Protein AF-A0A8H7ECQ9-F1 (afdb_monomer_lite)

Structure (mmCIF, N/CA/C/O backbone):
data_AF-A0A8H7ECQ9-F1
#
_entry.id   AF-A0A8H7ECQ9-F1
#
loop_
_atom_site.group_PDB
_atom_site.id
_atom_site.type_symbol
_atom_site.label_atom_id
_atom_site.label_alt_id
_atom_site.label_comp_id
_atom_site.label_asym_id
_atom_site.label_entity_id
_atom_site.label_seq_id
_atom_site.pdbx_PDB_ins_code
_atom_site.Cartn_x
_atom_site.Cartn_y
_atom_site.Cartn_z
_atom_site.occupancy
_atom_site.B_iso_or_equiv
_atom_site.auth_seq_id
_atom_site.auth_comp_id
_atom_site.auth_asym_id
_atom_site.auth_atom_id
_atom_site.pdbx_PDB_model_num
ATOM 1 N N . MET A 1 1 ? -38.706 -10.212 2.882 1.00 57.00 1 MET A N 1
ATOM 2 C CA . MET A 1 1 ? -37.589 -10.901 2.196 1.00 57.00 1 MET A CA 1
ATOM 3 C C . MET A 1 1 ? -36.824 -10.060 1.156 1.00 57.00 1 MET A C 1
ATOM 5 O O . MET A 1 1 ? -35.706 -10.447 0.875 1.00 57.00 1 MET A O 1
ATOM 9 N N . ARG A 1 2 ? -37.311 -8.970 0.525 1.00 57.38 2 ARG A N 1
ATOM 10 C CA . ARG A 1 2 ? -36.597 -8.457 -0.682 1.00 57.38 2 ARG A CA 1
ATOM 11 C C . ARG A 1 2 ? -36.529 -6.941 -0.931 1.00 57.38 2 ARG A C 1
ATOM 13 O O . ARG A 1 2 ? -36.202 -6.557 -2.043 1.00 57.38 2 ARG A O 1
ATOM 20 N N . LEU A 1 3 ? -36.826 -6.072 0.038 1.00 55.12 3 LEU A N 1
ATOM 21 C CA . LEU A 1 3 ? -36.939 -4.624 -0.252 1.00 55.12 3 LEU A CA 1
ATOM 22 C C . LEU A 1 3 ? -35.988 -3.708 0.535 1.00 55.12 3 LEU A C 1
ATOM 24 O O . LEU A 1 3 ? -35.898 -2.534 0.214 1.00 55.12 3 LEU A O 1
ATOM 28 N N . ALA A 1 4 ? -35.221 -4.230 1.497 1.00 54.66 4 ALA A N 1
ATOM 29 C CA . ALA A 1 4 ? -34.251 -3.434 2.266 1.00 54.66 4 ALA A CA 1
ATOM 30 C C . ALA A 1 4 ? -32.815 -3.451 1.694 1.00 54.66 4 ALA A C 1
ATOM 32 O O . ALA A 1 4 ? -31.946 -2.753 2.200 1.00 54.66 4 ALA A O 1
ATOM 33 N N . PHE A 1 5 ? -32.550 -4.237 0.644 1.00 56.31 5 PHE A N 1
ATOM 34 C CA . PHE A 1 5 ? -31.197 -4.438 0.093 1.00 56.31 5 PHE A CA 1
ATOM 35 C C . PHE A 1 5 ? -30.912 -3.650 -1.197 1.00 56.31 5 PHE A C 1
ATOM 37 O O . PHE A 1 5 ? -29.798 -3.704 -1.708 1.00 56.31 5 PHE A O 1
ATOM 44 N N . LEU A 1 6 ? -31.895 -2.914 -1.726 1.00 55.94 6 LEU A N 1
ATOM 45 C CA . LEU A 1 6 ? -31.785 -2.210 -3.014 1.00 55.94 6 LEU A CA 1
ATOM 46 C C . LEU A 1 6 ? -31.288 -0.757 -2.898 1.00 55.94 6 LEU A C 1
ATOM 48 O O . LEU A 1 6 ? -31.160 -0.088 -3.917 1.00 55.94 6 LEU A O 1
ATOM 52 N N . TRP A 1 7 ? -30.991 -0.270 -1.686 1.00 56.41 7 TRP A N 1
ATOM 53 C CA . TRP A 1 7 ? -30.494 1.100 -1.463 1.00 56.41 7 TRP A CA 1
ATOM 54 C C . TRP A 1 7 ? -29.116 1.182 -0.796 1.00 56.41 7 TRP A C 1
ATOM 56 O O . TRP A 1 7 ? -28.618 2.271 -0.540 1.00 56.41 7 TRP A O 1
ATOM 66 N N . ALA A 1 8 ? -28.481 0.042 -0.520 1.00 57.12 8 ALA A N 1
ATOM 67 C CA . ALA A 1 8 ? -27.186 -0.020 0.163 1.00 57.12 8 ALA A CA 1
ATOM 68 C C . ALA A 1 8 ? -26.016 -0.306 -0.798 1.00 57.12 8 ALA A C 1
ATOM 70 O O . ALA A 1 8 ? -24.954 -0.751 -0.375 1.00 57.12 8 ALA A O 1
ATOM 71 N N . SER A 1 9 ? -26.219 -0.124 -2.105 1.00 62.66 9 SER A N 1
ATOM 72 C CA . SER A 1 9 ? -25.372 -0.751 -3.129 1.00 62.66 9 SER A CA 1
ATOM 73 C C . 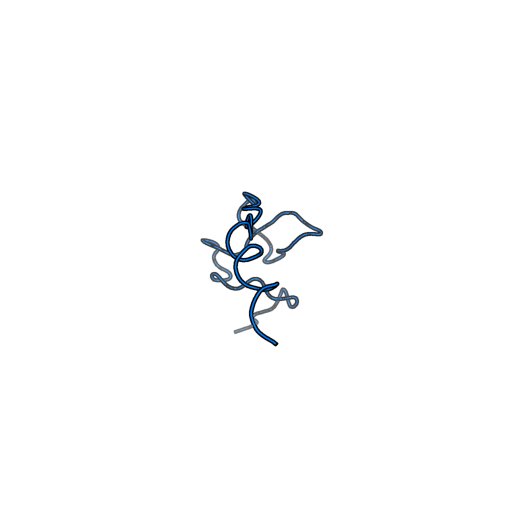SER A 1 9 ? -24.313 0.151 -3.766 1.00 62.66 9 SER A C 1
ATOM 75 O O . SER A 1 9 ? -23.671 -0.315 -4.701 1.00 62.66 9 SER A O 1
ATOM 77 N N . LEU A 1 10 ? -24.130 1.417 -3.355 1.00 63.31 10 LEU A N 1
ATOM 78 C CA . LEU A 1 10 ? -23.303 2.331 -4.167 1.00 63.31 10 LEU A CA 1
ATOM 79 C C . LEU A 1 10 ? -22.325 3.266 -3.451 1.00 63.31 10 LEU A C 1
ATOM 81 O O . LEU A 1 10 ? -21.868 4.230 -4.052 1.00 63.31 10 LEU A O 1
ATOM 85 N N . THR A 1 11 ? -21.910 2.984 -2.220 1.00 63.56 11 THR A N 1
ATOM 86 C CA . THR A 1 11 ? -20.808 3.758 -1.620 1.00 63.56 11 THR A CA 1
ATOM 87 C C . THR A 1 11 ? -19.812 2.866 -0.896 1.00 63.56 11 THR A C 1
ATOM 89 O O . THR A 1 11 ? -19.549 3.044 0.289 1.00 63.56 11 THR A O 1
ATOM 92 N N . ALA A 1 12 ? -19.210 1.918 -1.617 1.00 64.31 12 ALA A N 1
ATOM 93 C CA . ALA A 1 12 ? -17.871 1.464 -1.259 1.00 64.31 12 ALA A CA 1
ATOM 94 C C . ALA A 1 12 ? -16.883 2.520 -1.779 1.00 64.31 12 ALA A C 1
ATOM 96 O O . ALA A 1 12 ? -16.332 2.387 -2.869 1.00 64.31 12 ALA A O 1
ATOM 97 N N . LEU A 1 13 ? -16.732 3.624 -1.037 1.00 61.12 13 LEU A N 1
ATOM 98 C CA . LEU A 1 13 ? -15.689 4.609 -1.305 1.00 61.12 13 LEU A CA 1
ATOM 99 C C . LEU A 1 13 ? -14.360 3.943 -0.949 1.00 61.12 13 LEU A C 1
ATOM 101 O O . LEU A 1 13 ? -13.952 3.918 0.210 1.00 61.12 13 LEU A O 1
ATOM 105 N N . THR A 1 14 ? -13.725 3.321 -1.938 1.00 61.81 14 THR A N 1
ATOM 106 C CA . THR A 1 14 ? -12.379 2.779 -1.793 1.00 61.8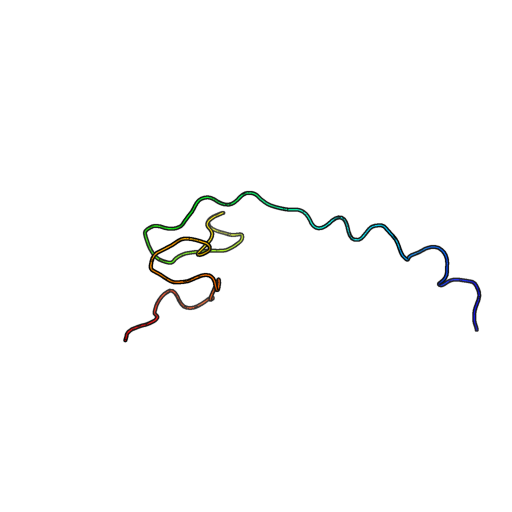1 14 THR A CA 1
ATOM 107 C C . THR A 1 14 ? -11.458 3.957 -1.510 1.00 61.81 14 THR A C 1
ATOM 109 O O . THR A 1 14 ? -11.158 4.740 -2.413 1.00 61.81 14 THR A O 1
ATOM 112 N N . ALA A 1 15 ? -11.067 4.130 -0.247 1.00 65.50 15 ALA A N 1
ATOM 113 C CA . ALA A 1 15 ? -10.052 5.091 0.144 1.00 65.50 15 ALA A CA 1
ATOM 114 C C . ALA A 1 15 ? -8.755 4.716 -0.584 1.00 65.50 15 ALA A C 1
ATOM 116 O O . ALA A 1 15 ? -8.042 3.800 -0.180 1.00 65.50 15 ALA A O 1
ATOM 117 N N . VAL A 1 16 ? -8.489 5.383 -1.708 1.00 65.19 16 VAL A N 1
ATOM 118 C CA . VAL A 1 16 ? -7.233 5.242 -2.438 1.00 65.19 16 VAL A CA 1
ATOM 119 C C . VAL A 1 16 ? -6.186 6.057 -1.688 1.00 65.19 16 VAL A C 1
ATOM 121 O O . VAL A 1 16 ? -6.008 7.253 -1.896 1.00 65.19 16 VAL A O 1
ATOM 124 N N . SER A 1 17 ? -5.541 5.422 -0.716 1.00 67.25 17 SER A N 1
ATOM 125 C CA . SER A 1 17 ? -4.377 6.005 -0.062 1.00 67.25 17 SER A CA 1
ATOM 126 C C . SER A 1 17 ? -3.216 5.977 -1.052 1.00 67.25 17 SER A C 1
ATOM 128 O O . SER A 1 17 ? -2.710 4.911 -1.396 1.00 67.25 17 SER A O 1
AT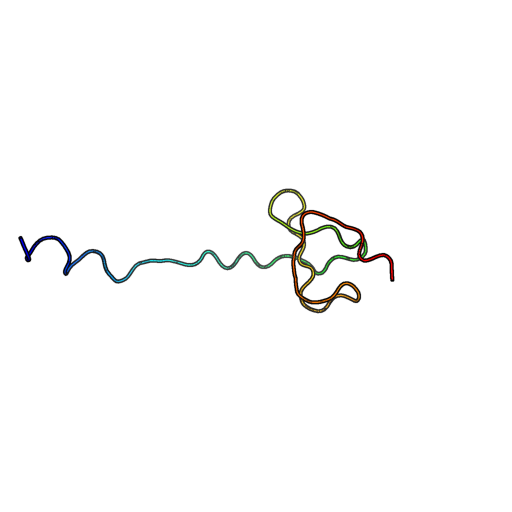OM 130 N N . SER A 1 18 ? -2.803 7.150 -1.532 1.00 75.06 18 SER A N 1
ATOM 131 C CA . SER A 1 18 ? -1.584 7.313 -2.324 1.00 75.06 18 SER A CA 1
ATOM 132 C C . SER A 1 18 ? -0.369 7.094 -1.419 1.00 75.06 18 SER A C 1
ATOM 134 O O . SER A 1 18 ? 0.089 8.015 -0.744 1.00 75.06 18 SER A O 1
ATOM 136 N N . ALA A 1 19 ? 0.094 5.848 -1.362 1.00 86.62 19 ALA A N 1
ATOM 137 C CA . ALA A 1 19 ? 1.280 5.428 -0.630 1.00 86.62 19 ALA A 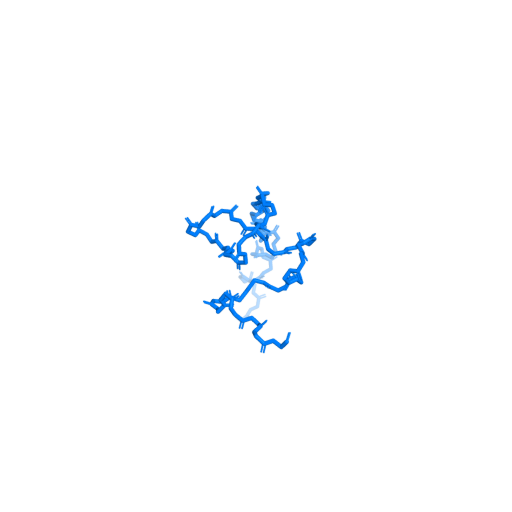CA 1
ATOM 138 C C . ALA A 1 19 ? 2.551 5.662 -1.463 1.00 86.62 19 ALA A C 1
ATOM 140 O O . ALA A 1 19 ? 2.535 5.496 -2.684 1.00 86.62 19 ALA A O 1
ATOM 141 N N . ALA A 1 20 ? 3.655 6.036 -0.813 1.00 92.56 20 ALA A N 1
ATOM 142 C CA . ALA A 1 20 ? 4.946 6.173 -1.488 1.00 92.56 20 ALA A CA 1
ATOM 143 C C . ALA A 1 20 ? 5.550 4.793 -1.796 1.00 92.56 20 ALA A C 1
ATOM 145 O O . ALA A 1 20 ? 5.332 3.835 -1.054 1.00 92.56 20 ALA A O 1
ATOM 146 N N . ILE A 1 21 ? 6.311 4.681 -2.886 1.00 92.56 21 ILE A N 1
ATOM 147 C CA . ILE A 1 21 ? 6.952 3.416 -3.272 1.00 92.56 21 ILE A CA 1
ATOM 148 C C . ILE A 1 21 ? 8.026 3.061 -2.238 1.00 92.56 21 ILE A C 1
ATOM 150 O O . ILE A 1 21 ? 8.826 3.905 -1.840 1.00 92.56 21 ILE A O 1
ATOM 154 N N . THR A 1 22 ? 8.043 1.806 -1.796 1.00 90.38 22 THR A N 1
ATOM 155 C CA . THR A 1 22 ? 9.002 1.316 -0.807 1.00 90.38 22 THR A CA 1
ATOM 156 C C . THR A 1 22 ? 10.395 1.090 -1.395 1.00 90.38 22 THR A C 1
ATOM 158 O O . THR A 1 22 ? 10.557 0.520 -2.476 1.00 90.38 22 THR A O 1
ATOM 161 N N . GLU A 1 23 ? 11.424 1.471 -0.636 1.00 91.44 23 GLU A N 1
ATOM 162 C CA . GLU A 1 23 ? 12.829 1.166 -0.940 1.00 91.44 23 GLU A CA 1
ATOM 163 C C . GLU A 1 23 ? 13.358 -0.035 -0.140 1.00 91.44 23 GLU A C 1
ATOM 165 O O . GLU A 1 23 ? 14.394 -0.609 -0.477 1.00 91.44 23 GLU A O 1
ATOM 170 N N . THR A 1 24 ? 12.647 -0.450 0.907 1.00 88.88 24 THR A N 1
ATOM 171 C CA . THR A 1 24 ? 13.081 -1.507 1.837 1.00 88.88 24 THR A CA 1
ATOM 172 C C . THR A 1 24 ? 12.212 -2.761 1.778 1.00 88.88 24 THR A C 1
ATOM 174 O O . THR A 1 24 ? 12.519 -3.737 2.454 1.00 88.88 24 THR A O 1
ATOM 177 N N . GLY A 1 25 ? 11.128 -2.744 0.996 1.00 88.31 25 GLY A N 1
ATOM 178 C CA . GLY A 1 25 ? 10.166 -3.847 0.891 1.00 88.31 25 GLY A CA 1
ATOM 179 C C . GLY A 1 25 ? 9.065 -3.798 1.952 1.00 88.31 25 GLY A C 1
ATOM 180 O O . GLY A 1 25 ? 8.146 -4.610 1.924 1.00 88.31 25 GLY A O 1
ATOM 181 N N . GLN A 1 26 ? 9.120 -2.839 2.884 1.00 88.94 26 GLN A N 1
ATOM 182 C CA . GLN A 1 26 ? 8.037 -2.596 3.838 1.00 88.94 26 GLN A CA 1
ATOM 183 C C . GLN A 1 26 ? 6.871 -1.884 3.152 1.00 88.94 26 GLN A C 1
ATOM 185 O O . GLN A 1 26 ? 7.081 -0.877 2.479 1.00 88.94 26 GLN A O 1
ATOM 190 N N . CYS A 1 27 ? 5.644 -2.337 3.387 1.00 90.38 27 CYS A N 1
ATOM 191 C CA . CYS A 1 27 ? 4.429 -1.736 2.843 1.00 90.38 27 CYS A CA 1
ATOM 192 C C . CYS A 1 27 ? 3.263 -1.831 3.839 1.00 90.38 27 CYS A C 1
ATOM 194 O O . CYS A 1 27 ? 3.344 -2.538 4.844 1.00 90.38 27 CYS A O 1
ATOM 196 N N . GLY A 1 28 ? 2.166 -1.130 3.551 1.00 87.75 28 GLY A N 1
ATOM 197 C CA . GLY A 1 28 ? 0.924 -1.198 4.320 1.00 87.75 28 GLY A CA 1
ATOM 198 C C . GLY A 1 28 ? 0.701 -0.010 5.259 1.00 87.75 28 GLY A C 1
ATOM 199 O O . GLY A 1 28 ? 1.459 0.957 5.280 1.00 87.75 28 GLY A O 1
ATOM 200 N N . GLY A 1 29 ? -0.387 -0.068 6.032 1.00 83.44 29 GLY A N 1
ATOM 201 C CA . GLY A 1 29 ? -0.915 1.085 6.777 1.00 83.44 29 GLY A CA 1
ATOM 202 C C . GLY A 1 29 ? -0.014 1.629 7.890 1.00 83.44 29 GLY A C 1
ATOM 203 O O . GLY A 1 29 ? -0.151 2.791 8.254 1.00 83.44 29 GLY A O 1
ATOM 204 N N . THR A 1 30 ? 0.918 0.829 8.415 1.00 84.25 30 THR A N 1
ATOM 205 C CA . THR A 1 30 ? 1.852 1.276 9.464 1.00 84.25 30 THR A CA 1
ATOM 206 C C . THR A 1 30 ? 2.955 2.176 8.909 1.00 84.25 30 THR A C 1
ATOM 208 O O . THR A 1 30 ? 3.360 3.119 9.580 1.00 84.25 30 THR A O 1
ATOM 211 N N . THR A 1 31 ? 3.439 1.899 7.695 1.00 87.31 31 THR A N 1
ATOM 212 C CA . THR A 1 31 ? 4.501 2.683 7.043 1.00 87.31 31 THR A CA 1
ATOM 213 C C . THR A 1 31 ? 3.955 3.691 6.036 1.00 87.31 31 THR A C 1
ATOM 215 O O . THR A 1 31 ? 4.641 4.655 5.709 1.00 87.31 31 THR A O 1
ATOM 218 N N . GLY A 1 32 ? 2.733 3.484 5.535 1.00 89.50 32 GLY A N 1
ATOM 219 C CA . GLY A 1 32 ? 2.166 4.287 4.450 1.00 89.50 32 GLY A CA 1
ATOM 220 C C . GLY A 1 32 ? 2.885 4.076 3.114 1.00 89.50 32 GLY A C 1
ATOM 221 O O . GLY A 1 32 ? 2.826 4.945 2.245 1.00 89.50 32 GLY A O 1
ATOM 222 N N . LEU A 1 33 ? 3.582 2.945 2.960 1.00 91.62 33 LEU A N 1
ATOM 223 C CA . LEU A 1 33 ? 4.355 2.600 1.768 1.00 91.62 33 LEU A CA 1
ATOM 224 C C . LEU A 1 33 ? 3.653 1.521 0.931 1.00 91.62 33 LEU A C 1
ATOM 226 O O . LEU A 1 33 ? 2.864 0.725 1.448 1.00 91.62 33 LEU A O 1
ATOM 230 N N . THR A 1 34 ? 3.968 1.470 -0.361 1.00 90.44 34 THR A N 1
ATOM 231 C CA . THR A 1 34 ? 3.482 0.460 -1.309 1.00 90.44 34 THR A CA 1
ATOM 232 C C . THR A 1 34 ? 4.632 -0.267 -1.992 1.00 90.44 34 THR A C 1
ATOM 234 O O . THR A 1 34 ? 5.681 0.320 -2.257 1.00 90.44 34 THR A O 1
ATOM 237 N N . CYS A 1 35 ? 4.426 -1.548 -2.301 1.00 91.56 35 CYS A N 1
ATOM 238 C CA . CYS A 1 35 ? 5.330 -2.295 -3.168 1.00 91.56 35 CYS A CA 1
ATOM 239 C C . CYS A 1 35 ? 5.051 -2.026 -4.656 1.00 91.56 35 CYS A C 1
ATOM 241 O O . CYS A 1 35 ? 5.942 -2.235 -5.469 1.00 91.56 35 CYS A O 1
ATOM 243 N N . GLU A 1 36 ? 3.871 -1.511 -5.022 1.00 90.38 36 GLU A N 1
ATOM 244 C CA . GLU A 1 36 ? 3.499 -1.229 -6.417 1.00 90.38 36 GLU A CA 1
ATOM 245 C C . GLU A 1 36 ? 4.557 -0.363 -7.124 1.00 90.38 36 GLU A C 1
ATOM 247 O O . GLU A 1 36 ? 4.857 0.749 -6.687 1.00 90.38 36 GLU A O 1
ATOM 252 N N . GLY A 1 37 ? 5.147 -0.885 -8.204 1.00 88.88 37 GLY A N 1
ATOM 253 C CA . GLY A 1 37 ? 6.222 -0.216 -8.949 1.00 88.88 37 GLY A CA 1
ATOM 254 C C . GLY A 1 37 ? 7.619 -0.306 -8.315 1.00 88.88 37 GLY A C 1
ATOM 255 O O . GLY A 1 37 ? 8.570 0.268 -8.846 1.00 88.88 37 GLY A O 1
ATOM 256 N N . SER A 1 38 ? 7.774 -1.027 -7.203 1.00 90.25 38 SER A N 1
ATOM 257 C CA . SER A 1 38 ? 9.068 -1.307 -6.573 1.00 90.25 38 SER A CA 1
ATOM 258 C C . SER A 1 38 ? 9.739 -2.559 -7.154 1.00 90.25 38 SER A C 1
ATOM 260 O O . SER A 1 38 ? 9.108 -3.424 -7.762 1.00 90.25 38 SER A O 1
ATOM 262 N N . ARG A 1 39 ? 11.038 -2.715 -6.871 1.00 90.00 39 ARG A N 1
ATOM 263 C CA . ARG A 1 39 ? 11.808 -3.940 -7.168 1.00 90.00 39 ARG A CA 1
ATOM 264 C C . ARG A 1 39 ? 11.339 -5.184 -6.397 1.00 90.00 39 ARG A C 1
ATOM 266 O O . ARG A 1 39 ? 11.735 -6.286 -6.753 1.00 90.00 39 ARG A O 1
ATOM 273 N N . PHE A 1 40 ? 10.508 -5.012 -5.367 1.00 89.00 40 PHE A N 1
ATOM 274 C CA . PHE A 1 40 ? 9.935 -6.099 -4.564 1.00 89.00 40 PHE A CA 1
ATOM 275 C C . PHE A 1 40 ? 8.643 -6.675 -5.183 1.00 89.00 40 PHE A C 1
ATOM 277 O O . PHE A 1 40 ? 8.074 -7.625 -4.650 1.00 89.00 40 PHE A O 1
ATOM 284 N N . GLY A 1 41 ? 8.191 -6.125 -6.318 1.00 88.06 41 GLY A N 1
ATOM 285 C CA . GLY A 1 41 ? 6.957 -6.515 -7.002 1.00 88.06 41 GLY A CA 1
ATOM 286 C C . GLY A 1 41 ? 5.735 -5.767 -6.475 1.00 88.06 41 GLY A C 1
ATOM 287 O O . GLY A 1 41 ? 5.847 -4.910 -5.617 1.00 88.06 41 GLY A O 1
ATOM 288 N N . ASN A 1 42 ? 4.548 -6.093 -6.980 1.00 89.69 42 ASN A N 1
ATOM 289 C CA . ASN A 1 42 ? 3.334 -5.303 -6.728 1.00 89.69 42 ASN A CA 1
ATOM 290 C C . ASN A 1 42 ? 2.498 -5.776 -5.528 1.00 89.69 42 ASN A C 1
ATOM 292 O O . ASN A 1 42 ? 1.530 -5.130 -5.132 1.00 89.69 42 ASN A O 1
ATOM 296 N N . CYS A 1 43 ? 2.862 -6.904 -4.921 1.00 88.12 43 CYS A N 1
ATOM 297 C CA . CYS A 1 43 ? 2.134 -7.446 -3.780 1.00 88.12 43 CYS A CA 1
ATOM 298 C C . CYS A 1 43 ? 2.665 -6.869 -2.470 1.00 88.12 43 CYS A C 1
ATOM 300 O O . CYS A 1 43 ? 3.845 -7.012 -2.148 1.00 88.12 43 CYS A O 1
ATOM 302 N N . CYS A 1 44 ? 1.770 -6.283 -1.673 1.00 89.06 44 CYS A N 1
ATOM 303 C CA . CYS A 1 44 ? 2.093 -5.935 -0.300 1.00 89.06 44 CYS A CA 1
ATOM 304 C C . CYS A 1 44 ? 1.954 -7.168 0.598 1.00 89.06 44 CYS A C 1
ATOM 306 O O . CYS A 1 44 ? 0.842 -7.601 0.905 1.00 89.06 44 CYS A O 1
ATOM 308 N N . SER A 1 45 ? 3.088 -7.751 0.984 1.00 82.62 45 SER A N 1
ATOM 309 C CA . SER A 1 45 ? 3.144 -8.896 1.889 1.00 82.62 45 SER A CA 1
ATOM 310 C C . SER A 1 45 ? 3.534 -8.445 3.290 1.00 82.62 45 SER A C 1
ATOM 312 O O . SER A 1 45 ? 4.370 -7.565 3.475 1.00 82.62 45 SER A O 1
ATOM 314 N N . GLN A 1 46 ? 2.968 -9.110 4.294 1.00 78.50 46 GLN A N 1
ATOM 315 C CA . GLN A 1 46 ? 3.402 -8.990 5.688 1.00 78.50 46 GLN A CA 1
ATOM 316 C C . GLN A 1 46 ? 4.841 -9.495 5.910 1.00 78.50 46 GLN A C 1
ATOM 318 O O . GLN A 1 46 ? 5.448 -9.207 6.940 1.00 78.50 46 GLN A O 1
ATOM 323 N N . TYR A 1 47 ? 5.390 -10.235 4.944 1.00 75.81 47 TYR A N 1
ATOM 324 C CA . TYR A 1 47 ? 6.783 -10.657 4.919 1.00 75.81 47 TYR A CA 1
ATOM 325 C C . TYR A 1 47 ? 7.561 -9.762 3.952 1.00 75.81 47 TYR A C 1
ATOM 327 O O . TYR A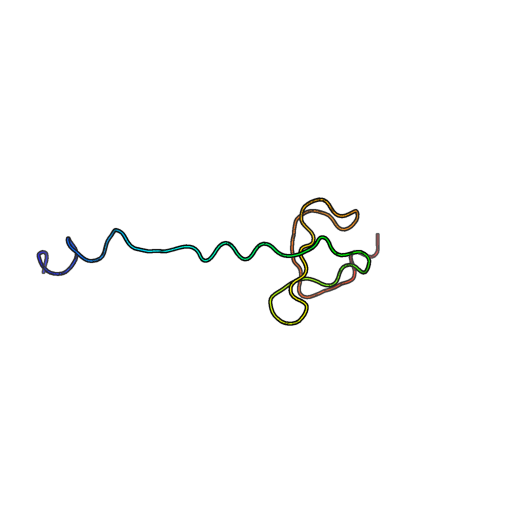 1 47 ? 7.298 -9.757 2.752 1.00 75.81 47 TYR A O 1
ATOM 335 N N . VAL A 1 48 ? 8.537 -9.029 4.490 1.00 67.69 48 VAL A N 1
ATOM 336 C CA . VAL A 1 48 ? 9.498 -8.194 3.738 1.00 67.69 48 VAL A CA 1
ATOM 337 C C . VAL A 1 48 ? 10.418 -9.004 2.820 1.00 67.69 48 VAL A C 1
ATOM 339 O O . VAL A 1 48 ? 11.077 -8.449 1.947 1.00 67.69 48 VAL A O 1
ATOM 342 N N . THR A 1 49 ? 10.489 -10.314 3.028 1.00 54.09 49 THR A N 1
ATOM 343 C CA . THR A 1 49 ? 11.444 -11.216 2.398 1.00 54.09 49 THR A CA 1
ATOM 344 C C . THR A 1 49 ? 10.768 -12.065 1.331 1.00 54.09 49 THR A C 1
ATOM 346 O O . THR A 1 49 ? 10.153 -13.088 1.619 1.00 54.09 49 THR A O 1
ATOM 349 N N . HIS A 1 50 ? 10.952 -11.678 0.073 1.00 50.34 50 HIS A N 1
ATOM 350 C CA . HIS A 1 50 ? 11.121 -12.673 -0.978 1.00 50.34 50 HIS A CA 1
ATOM 351 C C . HIS A 1 50 ? 12.635 -12.872 -1.138 1.00 50.34 50 HIS A C 1
ATOM 353 O O . HIS A 1 50 ? 13.279 -12.205 -1.939 1.00 50.34 50 HIS A O 1
ATOM 359 N N . GLU A 1 51 ? 13.219 -13.715 -0.282 1.00 51.94 51 GLU A N 1
ATOM 360 C CA . GLU A 1 51 ? 14.543 -14.292 -0.539 1.00 51.94 51 GLU A CA 1
ATOM 361 C C . GLU A 1 51 ? 14.376 -15.328 -1.653 1.00 51.94 51 GLU A C 1
ATOM 363 O O . GLU A 1 51 ? 13.931 -16.450 -1.404 1.00 51.94 51 GLU A O 1
A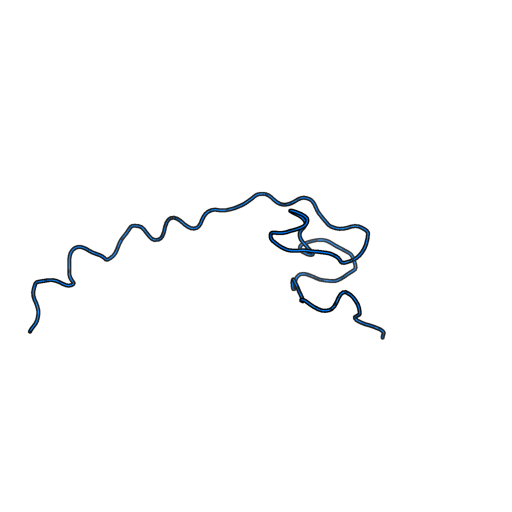TOM 368 N N . ILE A 1 52 ? 14.677 -14.914 -2.886 1.00 50.12 52 ILE A N 1
ATOM 369 C CA . ILE A 1 52 ? 15.094 -15.786 -3.991 1.00 50.12 52 ILE A CA 1
ATOM 370 C C . ILE A 1 52 ? 16.240 -15.079 -4.707 1.00 50.12 52 ILE A C 1
ATOM 372 O O . ILE A 1 52 ? 16.043 -13.901 -5.081 1.00 50.12 52 ILE A O 1
#

pLDDT: mean 75.58, std 14.96, range [50.12, 92.56]

Organism: NCBI:txid1187904

Secondary structure (DSSP, 8-state):
--SSSSSSSS--------PEEPSSS--BTTTTEE-TTSTT-S---S------

Sequence (52 aa):
MRLAFLWASLTALTAVSSAAITETGQCGGTTGLTCEGSRFGNCCSQYVTHEI

Radius of gyration: 17.17 Å; chains: 1; bounding box: 53×23×18 Å

Foldseek 3Di:
DDDPPPPPPPDPPPPPQPADADPQQADDDVRSYAVCVPPNDHDNDPDSDPPD